Protein AF-A0A821QN12-F1 (afdb_monomer_lite)

Sequence (72 aa):
QQQQECRARLPEEPSETEKDITRLKIRLPNNEGILMRRFRINDTLQILFDYLTSQGRMFGDYKLLSTYPKRD

Radius of gyration: 13.05 Å; chains: 1; bounding box: 29×30×35 Å

Structure (mmCIF, N/CA/C/O backbone):
data_AF-A0A821QN12-F1
#
_entry.id   AF-A0A821QN12-F1
#
loop_
_atom_site.group_PDB
_atom_site.id
_atom_site.type_symbol
_atom_site.label_atom_id
_atom_site.label_alt_id
_atom_site.label_comp_id
_atom_site.label_asym_id
_atom_site.label_entity_id
_atom_site.label_seq_id
_atom_site.pdbx_PDB_ins_code
_atom_site.Cartn_x
_atom_site.Cartn_y
_atom_site.Cartn_z
_atom_site.occupancy
_atom_site.B_iso_or_equiv
_atom_site.auth_seq_id
_atom_site.auth_comp_id
_atom_site.auth_asym_id
_atom_site.auth_atom_id
_atom_site.pdbx_PDB_model_num
ATOM 1 N N . GLN A 1 1 ? 0.573 13.165 -23.256 1.00 44.47 1 GLN A N 1
ATOM 2 C CA . GLN A 1 1 ? -0.488 13.912 -22.544 1.00 44.47 1 GLN A CA 1
ATOM 3 C C . GLN A 1 1 ? -1.273 13.054 -21.529 1.00 44.47 1 GLN A C 1
ATOM 5 O O . GLN A 1 1 ? -1.892 13.637 -20.658 1.00 44.47 1 GLN A O 1
ATOM 10 N N . GLN A 1 2 ? -1.157 11.713 -21.508 1.00 45.06 2 GLN A N 1
ATOM 11 C CA . GLN A 1 2 ? -1.897 10.834 -20.570 1.00 45.06 2 GLN A CA 1
ATOM 12 C C . GLN A 1 2 ? -1.498 10.875 -19.073 1.00 45.06 2 GLN A C 1
ATOM 14 O O . GLN A 1 2 ? -2.228 10.340 -18.244 1.00 45.06 2 GLN A O 1
ATOM 19 N N . GL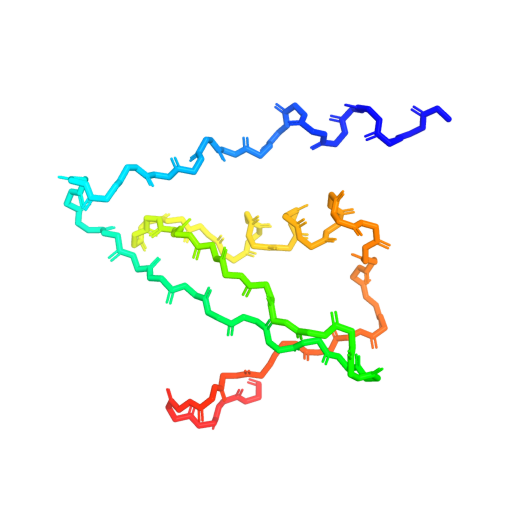N A 1 3 ? -0.368 11.480 -18.685 1.00 46.12 3 GLN A N 1
ATOM 20 C CA . GLN A 1 3 ? 0.105 11.412 -17.287 1.00 46.12 3 GLN A CA 1
ATOM 21 C C . GLN A 1 3 ? -0.694 12.298 -16.312 1.00 46.12 3 GLN A C 1
ATOM 23 O O . GLN A 1 3 ? -0.663 12.063 -15.107 1.00 46.12 3 GLN A O 1
ATOM 28 N N . GLN A 1 4 ? -1.409 13.314 -16.809 1.00 40.94 4 GLN A N 1
ATOM 29 C CA . GLN A 1 4 ? -2.088 14.295 -15.952 1.00 40.94 4 GLN A CA 1
ATOM 30 C C . GLN A 1 4 ? -3.504 13.861 -15.538 1.00 40.94 4 GLN A C 1
ATOM 32 O O . GLN A 1 4 ? -3.921 14.157 -14.422 1.00 40.94 4 GLN A O 1
ATOM 37 N N . GLU A 1 5 ? -4.216 13.094 -16.369 1.00 45.19 5 GLU A N 1
ATOM 38 C CA . GLU A 1 5 ? -5.592 12.659 -16.070 1.00 45.19 5 GLU A CA 1
ATOM 39 C C . GLU A 1 5 ? -5.662 11.561 -14.995 1.00 45.19 5 GLU A C 1
ATOM 41 O O . GLU A 1 5 ? -6.609 11.522 -14.211 1.00 45.19 5 GLU A O 1
ATOM 46 N N . CYS A 1 6 ? -4.632 10.712 -14.874 1.00 45.22 6 CYS A N 1
ATOM 47 C CA . CYS A 1 6 ? -4.607 9.645 -13.863 1.00 45.22 6 CYS A CA 1
ATOM 48 C C . CYS A 1 6 ? -4.457 10.180 -12.427 1.00 45.22 6 CYS A C 1
ATOM 50 O O . CYS A 1 6 ? -4.866 9.522 -11.472 1.00 45.22 6 CYS A O 1
ATOM 52 N N . ARG A 1 7 ? -3.912 11.393 -12.254 1.00 46.81 7 ARG A N 1
ATOM 53 C CA . ARG A 1 7 ? -3.738 12.012 -10.931 1.00 46.81 7 ARG A CA 1
ATOM 54 C C . ARG A 1 7 ? -5.071 12.449 -10.306 1.00 46.81 7 ARG A C 1
ATOM 56 O O . ARG A 1 7 ? -5.139 12.597 -9.093 1.00 46.81 7 ARG A O 1
ATOM 63 N N . ALA A 1 8 ? -6.122 12.612 -11.113 1.00 48.97 8 ALA A N 1
ATOM 64 C CA . ALA A 1 8 ? -7.428 13.104 -10.673 1.00 48.97 8 ALA A CA 1
ATOM 65 C C . ALA A 1 8 ? -8.351 12.026 -10.070 1.00 48.97 8 ALA A C 1
ATOM 67 O O . ALA A 1 8 ? -9.400 12.367 -9.533 1.00 48.97 8 ALA A O 1
ATOM 68 N N . ARG A 1 9 ? -7.996 10.734 -10.156 1.00 56.50 9 ARG A N 1
ATOM 69 C CA . ARG A 1 9 ? -8.830 9.627 -9.640 1.00 56.50 9 ARG A CA 1
ATOM 70 C C . ARG A 1 9 ? -8.271 8.927 -8.411 1.00 56.50 9 ARG A C 1
ATOM 72 O O . ARG A 1 9 ? -8.921 8.030 -7.883 1.00 56.50 9 ARG A O 1
ATOM 79 N N . LEU A 1 10 ? -7.087 9.320 -7.945 1.00 64.31 10 LEU A N 1
ATOM 80 C CA . LEU A 1 10 ? -6.575 8.762 -6.706 1.00 64.31 10 LEU A CA 1
ATOM 81 C C . LEU A 1 10 ? -7.314 9.398 -5.532 1.00 64.31 10 LEU A C 1
ATOM 83 O O . LEU A 1 10 ? -7.292 10.624 -5.419 1.00 64.31 10 LEU A O 1
ATOM 87 N N . PRO A 1 11 ? -7.926 8.600 -4.644 1.00 68.31 11 PRO A N 1
ATOM 88 C CA . PRO A 1 11 ? -8.454 9.133 -3.401 1.00 68.31 11 PRO A CA 1
ATOM 89 C C . PRO A 1 11 ? -7.315 9.796 -2.630 1.00 68.31 11 PRO A C 1
ATOM 91 O O . PRO A 1 11 ? -6.165 9.341 -2.687 1.00 68.31 11 PRO A O 1
ATOM 94 N N . GLU A 1 12 ? -7.628 10.883 -1.933 1.00 72.75 12 GLU A N 1
ATOM 95 C CA . GLU A 1 12 ? -6.662 11.574 -1.087 1.00 72.75 12 GLU A CA 1
ATOM 96 C C . GLU A 1 12 ? -6.057 10.598 -0.075 1.00 72.75 12 GLU A C 1
ATOM 98 O O . GLU A 1 12 ? -6.746 9.717 0.456 1.00 72.75 12 GLU A O 1
ATOM 103 N N . GLU A 1 13 ? -4.747 10.730 0.157 1.00 75.25 13 GLU A N 1
ATOM 104 C CA . GLU A 1 13 ? -4.078 9.914 1.162 1.00 75.25 13 GLU A CA 1
ATOM 105 C C . GLU A 1 13 ? -4.705 10.199 2.537 1.00 75.25 13 GLU A C 1
ATOM 107 O O . GLU A 1 13 ? -4.748 11.361 2.947 1.00 75.25 13 GLU A O 1
ATOM 112 N N . PRO A 1 14 ? -5.199 9.168 3.245 1.00 79.88 14 PRO A N 1
ATOM 113 C CA . PRO A 1 14 ? -5.829 9.358 4.539 1.00 79.88 14 PRO A CA 1
ATOM 114 C C . PRO A 1 14 ? -4.835 9.925 5.557 1.00 79.88 14 PRO A C 1
ATOM 116 O O . PRO A 1 14 ? -3.638 9.610 5.546 1.00 79.88 14 PRO A O 1
ATOM 119 N N . SER A 1 15 ? -5.355 10.770 6.447 1.00 78.69 15 SER A N 1
ATOM 120 C CA . SER A 1 15 ? -4.571 11.399 7.513 1.00 78.69 15 SER A CA 1
ATOM 121 C C . SER A 1 15 ? -4.052 10.352 8.502 1.00 78.69 15 SER A C 1
ATOM 123 O O . SER A 1 15 ? -4.647 9.294 8.670 1.00 78.69 15 SER A O 1
ATOM 125 N N . GLU A 1 16 ? -2.967 10.654 9.220 1.00 78.56 16 GLU A N 1
ATOM 126 C CA . GLU A 1 16 ? -2.448 9.785 10.293 1.00 78.56 16 GLU A CA 1
ATOM 127 C C . GLU A 1 16 ? -3.429 9.637 11.458 1.00 78.56 16 GLU A C 1
ATOM 129 O O . GLU A 1 16 ? -3.407 8.645 12.177 1.00 78.56 16 GLU A O 1
ATOM 134 N N . THR A 1 17 ? -4.284 10.641 11.639 1.00 80.75 17 THR A N 1
ATOM 135 C CA . THR A 1 17 ? -5.268 10.716 12.720 1.00 80.75 17 THR A CA 1
ATOM 136 C C . THR A 1 17 ? -6.604 10.068 12.360 1.00 80.75 17 THR A C 1
ATOM 138 O O . THR A 1 17 ? -7.498 10.002 13.204 1.00 80.75 17 THR A O 1
ATOM 141 N N . GLU A 1 18 ? -6.763 9.615 11.115 1.00 83.81 18 GLU A N 1
ATOM 142 C CA . GLU A 1 18 ? -7.982 8.965 10.650 1.00 83.81 18 GLU A CA 1
ATOM 143 C C . GLU A 1 18 ? -8.063 7.544 11.232 1.00 83.81 18 GLU A C 1
ATOM 145 O O . GLU A 1 18 ? -7.064 6.825 11.319 1.00 83.81 18 GLU A O 1
ATOM 150 N N . LYS A 1 19 ? -9.254 7.144 11.691 1.00 81.38 19 LYS A N 1
ATOM 151 C CA . LYS A 1 19 ? -9.483 5.778 12.178 1.00 81.38 19 LYS A CA 1
ATOM 152 C C . LYS A 1 19 ? -9.498 4.814 10.996 1.00 81.38 19 LYS A C 1
ATOM 154 O O . LYS A 1 19 ? -9.803 5.210 9.876 1.00 81.38 19 LYS A O 1
ATOM 159 N N . ASP A 1 20 ? -9.180 3.552 11.264 1.00 86.06 20 ASP A N 1
ATOM 160 C CA . ASP A 1 20 ? -9.261 2.485 10.266 1.00 86.06 20 ASP A CA 1
ATOM 161 C C . ASP A 1 20 ? -8.378 2.734 9.031 1.00 86.06 20 ASP A C 1
ATOM 163 O O . ASP A 1 20 ? -8.779 2.537 7.881 1.00 86.06 20 ASP A O 1
ATOM 167 N N . ILE A 1 21 ? -7.135 3.145 9.285 1.00 87.69 21 ILE A N 1
ATOM 168 C CA . ILE A 1 21 ? -6.090 3.247 8.269 1.00 87.69 21 ILE A CA 1
ATOM 169 C C . ILE A 1 21 ? -5.077 2.115 8.415 1.00 87.69 21 ILE A C 1
ATOM 171 O O . ILE A 1 21 ? -4.739 1.673 9.512 1.00 87.69 21 ILE A O 1
ATOM 175 N N . THR A 1 22 ? -4.534 1.677 7.288 1.00 84.19 22 THR A N 1
ATOM 176 C CA . THR A 1 22 ? -3.405 0.760 7.213 1.00 84.19 22 THR A CA 1
ATOM 177 C C . THR A 1 22 ? -2.288 1.379 6.389 1.00 84.19 22 THR A C 1
ATOM 179 O O . THR A 1 22 ? -2.519 2.076 5.399 1.00 84.19 22 THR A O 1
ATOM 182 N N . ARG A 1 23 ? -1.041 1.136 6.790 1.00 85.56 23 ARG A N 1
ATOM 183 C CA . ARG A 1 23 ? 0.138 1.623 6.072 1.00 85.56 23 ARG A CA 1
ATOM 184 C C . ARG A 1 23 ? 0.732 0.489 5.258 1.00 85.56 23 ARG A C 1
ATOM 186 O O . ARG A 1 23 ? 1.319 -0.436 5.819 1.00 85.56 23 ARG A O 1
ATOM 193 N N . LEU A 1 24 ? 0.654 0.601 3.937 1.00 84.69 24 LEU A N 1
ATOM 194 C CA . LEU A 1 24 ? 1.254 -0.370 3.038 1.00 84.69 24 LEU A CA 1
ATOM 195 C C . LEU A 1 24 ? 2.664 0.073 2.641 1.00 84.69 24 LEU A C 1
ATOM 197 O O . LEU A 1 24 ? 2.900 1.230 2.284 1.00 84.69 24 LEU A O 1
ATOM 201 N N . LYS A 1 25 ? 3.608 -0.867 2.707 1.00 85.00 25 LYS A N 1
ATOM 202 C CA . LYS A 1 25 ? 4.978 -0.696 2.215 1.00 85.00 25 LYS A CA 1
ATOM 203 C C . LYS A 1 25 ? 5.168 -1.595 1.004 1.00 85.00 25 LYS A C 1
ATOM 205 O O . LYS A 1 25 ? 5.171 -2.815 1.140 1.00 85.00 25 LYS A O 1
ATOM 210 N N . ILE A 1 26 ? 5.349 -0.990 -0.158 1.00 82.75 26 ILE A N 1
ATOM 211 C CA . ILE A 1 26 ? 5.538 -1.685 -1.426 1.00 82.75 26 ILE A CA 1
ATOM 212 C C . ILE A 1 26 ? 7.018 -1.593 -1.759 1.00 82.75 26 ILE A C 1
ATOM 214 O O . ILE A 1 26 ? 7.556 -0.504 -1.958 1.00 82.75 26 ILE A O 1
ATOM 218 N N . ARG A 1 27 ? 7.696 -2.738 -1.774 1.00 81.75 27 ARG A N 1
ATOM 219 C CA . ARG A 1 27 ? 9.098 -2.801 -2.188 1.00 81.75 27 ARG A CA 1
ATOM 220 C C . ARG A 1 27 ? 9.149 -2.877 -3.701 1.00 81.75 27 ARG A C 1
ATOM 222 O O . ARG A 1 27 ? 8.501 -3.739 -4.289 1.00 81.75 27 ARG A O 1
ATOM 229 N N . LEU A 1 28 ? 9.906 -1.973 -4.299 1.00 82.19 28 LEU A N 1
ATOM 230 C CA . LEU A 1 28 ? 10.088 -1.932 -5.736 1.00 82.19 28 LEU A CA 1
ATOM 231 C C . LEU A 1 28 ? 11.283 -2.811 -6.131 1.00 82.19 28 LEU A C 1
ATOM 233 O O . LEU A 1 28 ? 12.242 -2.923 -5.359 1.00 82.19 28 LEU A O 1
ATOM 237 N N . PRO A 1 29 ? 11.231 -3.460 -7.305 1.00 80.31 29 PRO A N 1
ATOM 238 C CA . PRO A 1 29 ? 12.368 -4.206 -7.828 1.00 80.31 29 PRO A CA 1
ATOM 239 C C . PRO A 1 29 ? 13.541 -3.270 -8.172 1.00 80.31 29 PRO A C 1
ATOM 241 O O . PRO A 1 29 ? 13.419 -2.049 -8.137 1.00 80.31 29 PRO A O 1
ATOM 244 N N . ASN A 1 30 ? 14.705 -3.847 -8.484 1.00 76.44 30 ASN A N 1
ATOM 245 C CA . ASN A 1 30 ? 15.879 -3.126 -9.003 1.00 76.44 30 ASN A CA 1
ATOM 246 C C . ASN A 1 30 ? 16.465 -2.033 -8.086 1.00 76.44 30 ASN A C 1
ATOM 248 O O . ASN A 1 30 ? 17.083 -1.090 -8.571 1.00 76.44 30 ASN A O 1
ATOM 252 N N . ASN A 1 31 ? 16.304 -2.159 -6.763 1.00 72.69 31 ASN A N 1
ATOM 253 C CA . ASN A 1 31 ? 16.740 -1.156 -5.778 1.00 72.69 31 ASN A CA 1
ATOM 254 C C . ASN A 1 31 ? 16.131 0.243 -5.993 1.00 72.69 31 ASN A C 1
ATOM 256 O O . ASN A 1 31 ? 16.651 1.225 -5.470 1.00 72.69 31 ASN A O 1
ATOM 260 N N . GLU A 1 32 ? 14.995 0.340 -6.691 1.00 79.31 32 GLU A N 1
ATOM 261 C CA . GLU A 1 32 ? 14.276 1.608 -6.894 1.00 79.31 32 GLU A CA 1
ATOM 262 C C . GLU A 1 32 ? 13.676 2.170 -5.592 1.00 79.31 32 GLU A C 1
ATOM 264 O O . GLU A 1 32 ? 13.205 3.305 -5.547 1.00 79.31 32 GLU A O 1
ATOM 269 N N . GLY A 1 33 ? 13.704 1.381 -4.515 1.00 83.38 33 GLY A N 1
ATOM 270 C CA . GLY A 1 33 ? 13.349 1.806 -3.170 1.00 83.38 33 GLY A CA 1
ATOM 271 C C . GLY A 1 33 ? 12.032 1.215 -2.678 1.00 83.38 33 GLY A C 1
ATOM 272 O O . GLY A 1 33 ? 11.632 0.104 -3.036 1.00 83.38 33 GLY A O 1
ATOM 273 N N . ILE A 1 34 ? 11.379 1.944 -1.772 1.00 83.62 34 ILE A N 1
ATOM 274 C CA . ILE A 1 34 ? 10.144 1.515 -1.113 1.00 83.62 34 ILE A CA 1
ATOM 275 C C . ILE A 1 34 ? 9.118 2.633 -1.238 1.00 83.62 34 ILE A C 1
ATOM 277 O O . ILE A 1 34 ? 9.358 3.744 -0.772 1.00 83.62 34 ILE A O 1
ATOM 281 N N . LEU A 1 35 ? 7.952 2.319 -1.797 1.00 83.25 35 LEU A N 1
ATOM 282 C CA . LEU A 1 35 ? 6.792 3.199 -1.734 1.00 83.25 35 LEU A CA 1
ATOM 283 C C . LEU A 1 35 ? 6.049 2.932 -0.432 1.00 83.25 35 LEU A C 1
ATOM 285 O O . LEU A 1 35 ? 5.778 1.783 -0.075 1.00 83.25 35 LEU A O 1
ATOM 289 N N . MET A 1 36 ? 5.719 3.993 0.292 1.00 84.25 36 MET A N 1
ATOM 290 C CA . MET A 1 36 ? 4.913 3.900 1.501 1.00 84.25 36 MET A CA 1
ATOM 291 C C . MET A 1 36 ? 3.704 4.795 1.343 1.00 84.25 36 MET A C 1
ATOM 293 O O . MET A 1 36 ? 3.859 5.989 1.111 1.00 84.25 36 MET A O 1
ATOM 297 N N . ARG A 1 37 ? 2.518 4.210 1.487 1.00 85.25 37 ARG A N 1
ATOM 298 C CA . ARG A 1 37 ? 1.255 4.934 1.385 1.00 85.25 37 ARG A CA 1
ATOM 299 C C . ARG A 1 37 ? 0.250 4.387 2.388 1.00 85.25 37 ARG A C 1
ATOM 301 O O . ARG A 1 37 ? 0.273 3.199 2.723 1.00 85.25 37 ARG A O 1
ATOM 308 N N . ARG A 1 38 ? -0.597 5.273 2.902 1.00 86.88 38 ARG A N 1
ATOM 309 C CA . ARG A 1 38 ? -1.709 4.922 3.787 1.00 86.88 38 ARG A CA 1
ATOM 310 C C . ARG A 1 38 ? -2.960 4.643 2.955 1.00 86.88 38 ARG A C 1
ATOM 312 O O . ARG A 1 38 ? -3.191 5.314 1.955 1.00 86.88 38 ARG A O 1
ATOM 319 N N . PHE A 1 39 ? -3.737 3.660 3.381 1.00 84.81 39 PHE A N 1
ATOM 320 C CA . PHE A 1 39 ? -5.004 3.256 2.777 1.00 84.81 39 PHE A CA 1
ATOM 321 C C . PHE A 1 39 ? -6.035 3.081 3.885 1.00 84.81 39 PHE A C 1
ATOM 323 O O . PH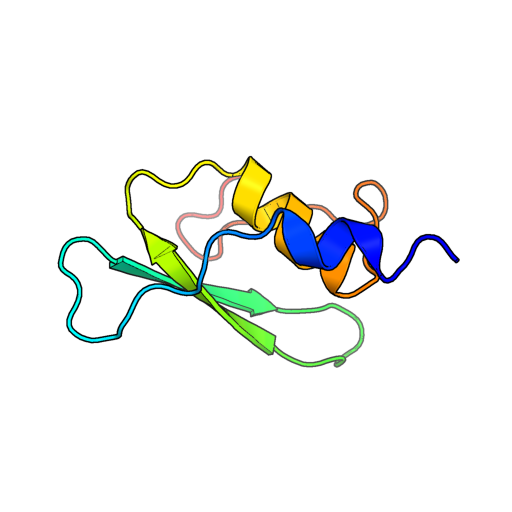E A 1 39 ? -5.678 2.695 4.998 1.00 84.81 39 PHE A O 1
ATOM 330 N N . ARG A 1 40 ? -7.301 3.357 3.603 1.00 87.12 40 ARG A N 1
ATOM 331 C CA . ARG A 1 40 ? -8.407 3.046 4.514 1.00 87.12 40 ARG A CA 1
ATOM 332 C C . ARG A 1 40 ? -8.667 1.541 4.476 1.00 87.12 40 ARG A C 1
ATOM 334 O O . ARG A 1 40 ? -8.457 0.915 3.441 1.00 87.12 40 ARG A O 1
ATOM 341 N N . ILE A 1 41 ? -9.167 0.939 5.559 1.00 84.31 41 ILE A N 1
ATOM 342 C CA . ILE A 1 41 ? -9.508 -0.501 5.549 1.00 84.31 41 ILE A CA 1
ATOM 343 C C . ILE A 1 41 ? -10.565 -0.854 4.494 1.00 84.31 41 ILE A C 1
ATOM 345 O O . ILE A 1 41 ? -10.626 -1.993 4.045 1.00 84.31 41 ILE A O 1
ATOM 349 N N . ASN A 1 42 ? -11.400 0.123 4.129 1.00 84.44 42 ASN A N 1
ATOM 350 C CA . ASN A 1 42 ? -12.476 -0.030 3.155 1.00 84.44 42 ASN A CA 1
ATOM 351 C C . ASN A 1 42 ? -12.023 0.282 1.720 1.00 84.44 42 ASN A C 1
ATOM 353 O O . ASN A 1 42 ? -12.823 0.148 0.795 1.00 84.44 42 ASN A O 1
ATOM 357 N N . ASP A 1 43 ? -10.767 0.697 1.518 1.00 83.56 43 ASP A N 1
ATOM 358 C CA . ASP A 1 43 ? -10.235 0.916 0.176 1.00 83.56 43 ASP A CA 1
ATOM 359 C C . ASP A 1 43 ? -10.051 -0.425 -0.547 1.00 83.56 43 ASP A C 1
ATOM 361 O O . ASP A 1 43 ? -9.609 -1.429 0.017 1.00 83.56 43 ASP A O 1
ATOM 365 N N . THR A 1 44 ? -10.372 -0.438 -1.838 1.00 82.94 44 THR A N 1
ATOM 366 C CA . THR A 1 44 ? -10.194 -1.615 -2.688 1.00 82.94 44 THR A CA 1
ATOM 367 C C . THR A 1 44 ? -8.753 -1.726 -3.186 1.00 82.94 44 THR A C 1
ATOM 369 O O . THR A 1 44 ? -8.032 -0.736 -3.325 1.00 82.94 44 THR A O 1
ATOM 372 N N . LEU A 1 45 ? -8.338 -2.942 -3.562 1.00 81.00 45 LEU A N 1
ATOM 373 C CA . LEU A 1 45 ? -7.036 -3.162 -4.208 1.00 81.00 45 LEU A CA 1
ATOM 374 C C . LEU A 1 45 ? -6.885 -2.386 -5.529 1.00 81.00 45 LEU A C 1
ATOM 376 O O . LEU A 1 45 ? -5.762 -2.107 -5.936 1.00 81.00 45 LEU A O 1
ATOM 380 N N . GLN A 1 46 ? -7.983 -1.984 -6.179 1.00 80.62 46 GLN A N 1
ATOM 381 C CA . GLN A 1 46 ? -7.919 -1.140 -7.377 1.00 80.62 46 GLN A CA 1
ATOM 382 C C . GLN A 1 46 ? -7.252 0.207 -7.092 1.00 80.62 46 GLN A C 1
ATOM 384 O O . GLN A 1 46 ? -6.373 0.597 -7.847 1.00 80.62 46 GLN A O 1
ATOM 389 N N . ILE A 1 47 ? -7.549 0.849 -5.957 1.00 80.69 47 ILE A N 1
ATOM 390 C CA . ILE A 1 47 ? -6.935 2.130 -5.5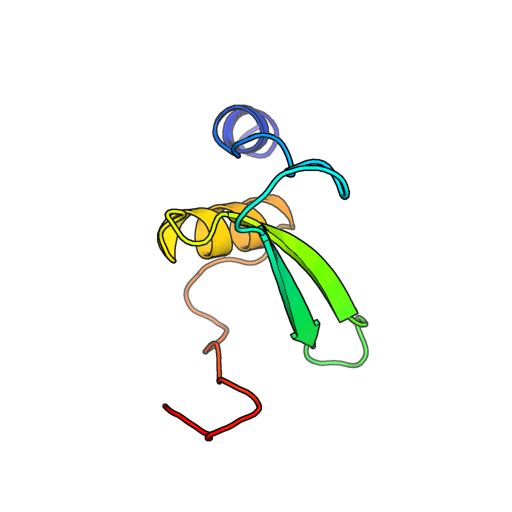63 1.00 80.69 47 ILE A CA 1
ATOM 391 C C . ILE A 1 47 ? -5.410 2.000 -5.431 1.00 80.69 47 ILE A C 1
ATOM 393 O O . ILE A 1 47 ? -4.651 2.910 -5.781 1.00 80.69 47 ILE A O 1
ATOM 397 N N . LEU A 1 48 ? -4.944 0.851 -4.938 1.00 79.81 48 LEU A N 1
ATOM 398 C CA . LEU A 1 48 ? -3.524 0.525 -4.877 1.00 79.81 48 LEU A CA 1
ATOM 399 C C . LEU A 1 48 ? -2.913 0.385 -6.281 1.00 79.81 48 LEU A C 1
ATOM 401 O O . LEU A 1 48 ? -1.806 0.869 -6.520 1.00 79.81 48 LEU A O 1
ATOM 405 N N . PHE A 1 49 ? -3.619 -0.246 -7.217 1.00 78.31 49 PHE A N 1
ATOM 406 C CA . PHE A 1 49 ? -3.163 -0.397 -8.600 1.00 78.31 49 PHE A CA 1
ATOM 407 C C . PHE A 1 49 ? -3.180 0.922 -9.375 1.00 78.31 49 PHE A C 1
ATOM 409 O O . PHE A 1 49 ? -2.212 1.229 -10.072 1.00 78.31 49 PHE A O 1
ATOM 416 N N . ASP A 1 50 ? -4.209 1.746 -9.190 1.00 80.44 50 ASP A N 1
ATOM 417 C CA . ASP A 1 50 ? -4.268 3.105 -9.725 1.00 80.44 50 ASP A CA 1
ATOM 418 C C . ASP A 1 50 ? -3.094 3.937 -9.196 1.00 80.44 50 ASP A C 1
ATOM 420 O O . ASP A 1 50 ? -2.458 4.681 -9.947 1.00 80.44 50 ASP A O 1
ATOM 424 N N . TYR A 1 51 ? -2.739 3.782 -7.913 1.00 81.44 51 TYR A N 1
ATOM 425 C CA . TYR A 1 51 ? -1.580 4.461 -7.334 1.00 81.44 51 TYR A CA 1
ATOM 426 C C . TYR A 1 51 ? -0.282 4.054 -8.026 1.00 81.44 51 TYR A C 1
ATOM 428 O O . TYR A 1 51 ? 0.481 4.926 -8.436 1.00 81.44 51 TYR A O 1
ATOM 436 N N . LEU A 1 52 ? -0.040 2.757 -8.208 1.00 79.00 52 LEU A N 1
ATOM 437 C CA . LEU A 1 52 ? 1.145 2.270 -8.919 1.00 79.00 52 LEU A CA 1
ATOM 438 C C . LEU A 1 52 ? 1.181 2.763 -10.373 1.00 79.00 52 LEU A C 1
ATOM 440 O O . LEU A 1 52 ? 2.228 3.218 -10.839 1.00 79.00 52 LEU A O 1
ATOM 444 N N . THR A 1 53 ? 0.025 2.787 -11.035 1.00 78.75 53 THR A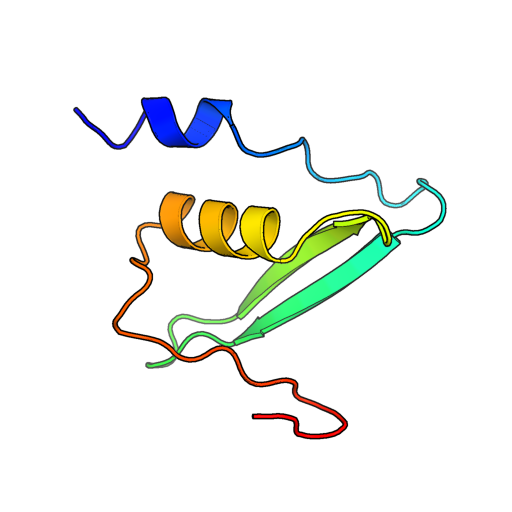 N 1
ATOM 445 C CA . THR A 1 53 ? -0.130 3.319 -12.395 1.00 78.75 53 THR A CA 1
ATOM 446 C C . THR A 1 53 ? 0.204 4.811 -12.454 1.00 78.75 53 THR A C 1
ATOM 448 O O . THR A 1 53 ? 0.924 5.247 -13.351 1.00 78.75 53 THR A O 1
ATOM 451 N N . SER A 1 54 ? -0.215 5.596 -11.455 1.00 75.88 54 SER A N 1
ATOM 452 C CA . SER A 1 54 ? 0.140 7.021 -11.337 1.00 75.88 54 SER A CA 1
ATOM 453 C C . SER A 1 54 ? 1.637 7.265 -11.132 1.00 75.88 54 SER A C 1
ATOM 455 O O . SER A 1 54 ? 2.148 8.312 -11.518 1.00 75.88 54 SER A O 1
ATOM 457 N N . GLN A 1 55 ? 2.349 6.300 -10.540 1.00 75.06 55 GLN A N 1
ATOM 458 C CA . GLN A 1 55 ? 3.805 6.331 -10.393 1.00 75.06 55 GLN A CA 1
ATOM 459 C C . GLN A 1 55 ? 4.526 5.875 -11.674 1.00 75.06 55 GLN A C 1
ATOM 461 O O . GLN A 1 55 ? 5.744 5.715 -11.666 1.00 75.06 55 GLN A O 1
ATOM 466 N N . GLY A 1 56 ? 3.793 5.654 -12.773 1.00 72.06 56 GLY A N 1
ATOM 467 C CA . GLY A 1 56 ? 4.342 5.238 -14.062 1.00 72.06 56 GLY A CA 1
ATOM 468 C C . GLY A 1 56 ? 4.594 3.734 -14.180 1.00 72.06 56 GLY A C 1
ATOM 469 O O . GLY A 1 56 ? 5.271 3.315 -15.114 1.00 72.06 56 GLY A O 1
ATOM 470 N N . ARG A 1 57 ? 4.067 2.914 -13.259 1.00 68.81 57 ARG A N 1
ATOM 471 C CA . ARG A 1 57 ? 4.220 1.452 -13.287 1.00 68.81 57 ARG A CA 1
ATOM 472 C C . ARG A 1 57 ? 2.935 0.807 -13.785 1.00 68.81 57 ARG A C 1
ATOM 474 O O . ARG A 1 57 ? 1.915 0.861 -13.105 1.00 68.81 57 ARG A O 1
ATOM 481 N N . MET A 1 58 ? 2.978 0.209 -14.970 1.00 59.75 58 MET A N 1
ATOM 482 C CA . MET A 1 58 ? 1.804 -0.423 -15.569 1.00 59.75 58 MET A CA 1
ATOM 483 C C . MET A 1 58 ? 1.526 -1.802 -14.961 1.00 59.75 58 MET A C 1
ATOM 485 O O . MET A 1 58 ? 2.436 -2.547 -14.591 1.00 59.75 58 MET A O 1
ATOM 489 N N . PHE A 1 59 ? 0.240 -2.134 -14.860 1.00 56.97 59 PHE A N 1
ATOM 490 C CA . PHE A 1 59 ? -0.231 -3.436 -14.406 1.00 56.97 59 PHE A CA 1
ATOM 491 C C . PHE A 1 59 ? -0.002 -4.470 -15.520 1.00 56.97 59 PHE A C 1
ATOM 493 O O . PHE A 1 59 ? -0.703 -4.465 -16.527 1.00 56.97 59 PHE A O 1
ATOM 500 N N . GLY A 1 60 ? 1.024 -5.308 -15.369 1.00 58.69 60 GLY A N 1
ATOM 501 C CA . GLY A 1 60 ? 1.413 -6.318 -16.362 1.00 58.69 60 GLY A CA 1
ATOM 502 C C . GLY A 1 60 ? 2.812 -6.887 -16.120 1.00 58.69 60 GLY A C 1
ATOM 503 O O . GLY A 1 60 ? 3.007 -8.092 -16.229 1.00 58.69 60 GLY A O 1
ATOM 504 N N . ASP A 1 61 ? 3.748 -6.041 -15.681 1.00 63.84 61 ASP A N 1
ATOM 505 C CA . ASP A 1 61 ? 5.150 -6.430 -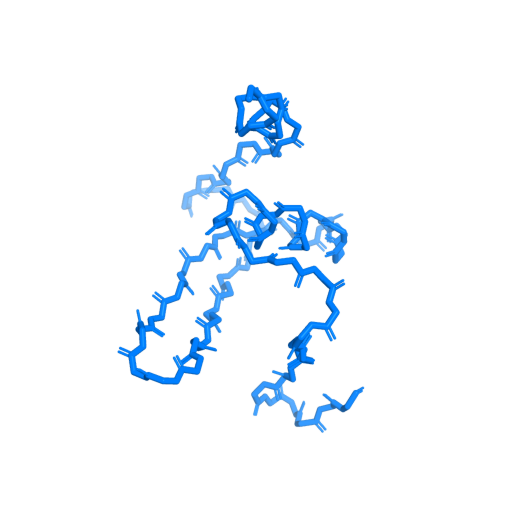15.448 1.00 63.84 61 ASP A CA 1
ATOM 506 C C . ASP A 1 61 ? 5.448 -6.880 -14.009 1.00 63.84 61 ASP A C 1
ATOM 508 O O . ASP A 1 61 ? 6.505 -7.447 -13.728 1.00 63.84 61 ASP A O 1
ATOM 512 N N . TYR A 1 62 ? 4.528 -6.634 -13.069 1.00 66.69 62 TYR A N 1
ATOM 513 C CA . TYR A 1 62 ? 4.779 -6.835 -11.643 1.00 66.69 62 TYR A CA 1
ATOM 514 C C . TYR A 1 62 ? 3.620 -7.546 -10.952 1.00 66.69 62 TYR A C 1
ATOM 516 O O . TYR A 1 62 ? 2.470 -7.114 -11.027 1.00 66.69 62 TYR A O 1
ATOM 524 N N . LYS A 1 63 ? 3.942 -8.607 -10.207 1.00 69.69 63 LYS A N 1
ATOM 525 C CA . LYS A 1 63 ? 3.019 -9.253 -9.274 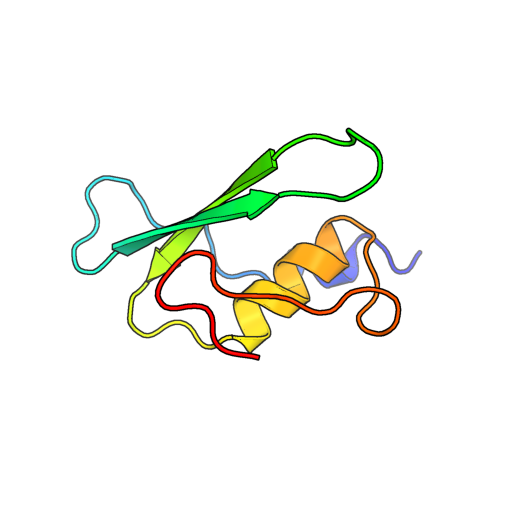1.00 69.69 63 LYS A CA 1
ATOM 526 C C . LYS A 1 63 ? 3.210 -8.675 -7.873 1.00 69.69 63 LYS A C 1
ATOM 528 O O . LYS A 1 63 ? 4.329 -8.628 -7.363 1.00 69.69 63 LYS A O 1
ATOM 533 N N . LEU A 1 64 ? 2.116 -8.248 -7.243 1.00 71.50 64 LEU A N 1
ATOM 534 C CA . LEU A 1 64 ? 2.129 -7.845 -5.840 1.00 71.50 64 LEU A CA 1
ATOM 535 C C . LEU A 1 64 ? 2.069 -9.096 -4.958 1.00 71.50 64 LEU A C 1
ATOM 537 O O . LEU A 1 64 ? 1.156 -9.901 -5.095 1.00 71.50 64 LEU A O 1
ATOM 541 N N . LEU A 1 65 ? 3.032 -9.239 -4.050 1.00 70.88 65 LEU A N 1
ATOM 542 C CA . LEU A 1 65 ? 3.100 -10.349 -3.100 1.00 70.88 65 LEU A CA 1
ATOM 543 C C . LEU A 1 65 ? 2.980 -9.801 -1.680 1.00 70.88 65 LEU A C 1
ATOM 545 O O . LEU A 1 65 ? 3.675 -8.844 -1.320 1.00 70.88 65 LEU A O 1
ATOM 549 N N . SER A 1 66 ? 2.126 -10.407 -0.853 1.00 70.56 66 SER A N 1
ATOM 550 C CA . SER A 1 66 ? 2.068 -10.050 0.564 1.00 70.56 66 SER A CA 1
ATOM 551 C C . SER A 1 66 ? 3.332 -10.528 1.279 1.00 70.56 66 SER A C 1
ATOM 553 O O . SER A 1 66 ? 3.828 -11.638 1.072 1.00 70.56 66 SER A O 1
ATOM 555 N N . THR A 1 67 ? 3.881 -9.682 2.148 1.00 67.06 67 THR A N 1
ATOM 556 C CA . THR A 1 67 ? 5.092 -10.011 2.909 1.00 67.06 67 THR A CA 1
ATOM 557 C C . THR A 1 67 ? 4.814 -11.019 4.022 1.00 67.06 67 THR A C 1
ATOM 559 O O . THR A 1 67 ? 5.679 -11.852 4.297 1.00 67.06 67 THR A O 1
ATOM 562 N N . TYR A 1 68 ? 3.624 -10.981 4.637 1.00 54.00 68 TYR A N 1
ATOM 563 C CA . TYR A 1 68 ? 3.197 -11.969 5.627 1.00 54.00 68 TYR A CA 1
ATOM 564 C C . TYR A 1 68 ? 1.669 -11.994 5.849 1.00 54.00 68 TYR A C 1
ATOM 566 O O . TYR A 1 68 ? 1.071 -10.928 5.989 1.00 54.00 68 TYR A O 1
ATOM 574 N N . PRO A 1 69 ? 1.045 -13.183 5.961 1.00 58.38 69 PRO A N 1
ATOM 575 C CA . PRO A 1 69 ? 1.561 -14.455 5.455 1.00 58.38 69 PRO A CA 1
ATOM 576 C C . PRO A 1 69 ? 1.743 -14.343 3.936 1.00 58.38 69 PRO A C 1
ATOM 578 O O . PRO A 1 69 ? 0.979 -13.632 3.279 1.00 58.38 69 PRO A O 1
ATOM 581 N N . LYS A 1 70 ? 2.772 -14.989 3.376 1.00 55.41 70 LYS A N 1
ATOM 582 C CA . LYS A 1 70 ? 2.993 -14.976 1.923 1.00 55.41 70 LYS A CA 1
ATOM 583 C C . LYS A 1 70 ? 1.774 -15.593 1.239 1.00 55.41 70 LYS A C 1
ATOM 585 O O . LYS A 1 70 ? 1.542 -16.792 1.364 1.00 55.41 70 LYS A O 1
ATOM 590 N N . ARG A 1 71 ? 0.995 -14.761 0.559 1.00 60.38 71 ARG A N 1
ATOM 591 C CA . ARG A 1 71 ? -0.073 -15.162 -0.345 1.00 60.38 71 ARG A CA 1
ATOM 592 C C . ARG A 1 71 ? 0.303 -14.665 -1.733 1.00 60.38 71 ARG A C 1
ATOM 594 O O . ARG A 1 71 ? 0.738 -13.524 -1.901 1.00 60.38 71 ARG A O 1
ATOM 601 N N . ASP A 1 72 ? 0.229 -15.615 -2.649 1.00 55.75 72 ASP A N 1
ATOM 602 C CA . ASP A 1 72 ? 0.302 -15.448 -4.094 1.00 55.75 72 ASP A CA 1
ATOM 603 C C . ASP A 1 72 ? -0.984 -14.800 -4.627 1.00 55.75 72 ASP A C 1
ATOM 605 O O . ASP A 1 72 ? -2.044 -14.974 -3.982 1.00 55.75 72 ASP A O 1
#

Secondary structure (DSSP, 8-state):
-TTTGGGGSSPPPPPTTSSSEEEEEEEPSTT--EEEEEEETT--HHHHHHHHHHTT--TTS-----SSS---

Foldseek 3Di:
DPLPVLVVPQDPFDDPPDPQKDWDWFADPPPPGIDITIDHNPDDCVSVQSVCVNVVHHDPPDDDFDPPPTDD

pLDDT: mean 72.46, std 13.14, range [40.94, 87.69]